Protein AF-A0A4R7G3W5-F1 (afdb_monomer)

Mean predicted aligned error: 7.58 Å

Foldseek 3Di:
DVVVVVLVVQLVVQLVVQLVVLVVVVVVVQVVVCVVPVDGDDDPVVNVVSNVVSNVVSNVVSVVVVVVVVVVVVVD

Structure (mmCIF, N/CA/C/O backbone):
data_AF-A0A4R7G3W5-F1
#
_entry.id   AF-A0A4R7G3W5-F1
#
loop_
_atom_site.group_PDB
_atom_site.id
_atom_site.type_symbol
_atom_site.label_atom_id
_atom_site.label_alt_id
_atom_site.label_comp_id
_atom_site.label_asym_id
_atom_site.label_entity_id
_atom_site.label_seq_id
_atom_site.pdbx_PDB_ins_code
_atom_site.Cartn_x
_atom_site.Cartn_y
_atom_site.Cartn_z
_atom_site.occupancy
_atom_site.B_iso_or_equiv
_atom_site.auth_seq_id
_atom_site.auth_comp_id
_atom_site.auth_asym_id
_atom_site.auth_atom_id
_atom_site.pdbx_PDB_model_num
ATOM 1 N N . MET A 1 1 ? -11.758 -3.275 23.690 1.00 58.78 1 MET A N 1
ATOM 2 C CA . MET A 1 1 ? -11.031 -4.094 22.683 1.00 58.78 1 MET A CA 1
ATOM 3 C C . MET A 1 1 ? -11.678 -4.147 21.294 1.00 58.78 1 MET A C 1
ATOM 5 O O . MET A 1 1 ? -10.934 -4.229 20.326 1.00 58.78 1 MET A O 1
ATOM 9 N N . LYS A 1 2 ? -13.015 -4.093 21.144 1.00 65.00 2 LYS A N 1
ATOM 10 C CA . LYS A 1 2 ? -13.666 -4.150 19.814 1.00 65.00 2 LYS A CA 1
ATOM 11 C C . LYS A 1 2 ? -13.293 -2.971 18.892 1.00 65.00 2 LYS A C 1
ATOM 13 O O . LYS A 1 2 ? -12.966 -3.203 17.736 1.00 65.00 2 LYS A O 1
ATOM 18 N N . HIS A 1 3 ? -13.236 -1.743 19.419 1.00 65.88 3 HIS A N 1
ATOM 19 C CA . HIS A 1 3 ? -12.873 -0.547 18.637 1.00 65.88 3 HIS A CA 1
ATOM 20 C C . HIS A 1 3 ? -11.424 -0.549 18.133 1.00 65.88 3 HIS A C 1
ATOM 22 O O . HIS A 1 3 ? -11.181 -0.153 17.002 1.00 65.88 3 HIS A O 1
ATOM 28 N N . LEU A 1 4 ? -10.475 -1.062 18.924 1.00 69.81 4 LEU A N 1
ATOM 29 C CA . LEU A 1 4 ? -9.077 -1.198 18.495 1.00 69.81 4 LEU A CA 1
ATOM 30 C C . LEU A 1 4 ? -8.928 -2.199 17.344 1.00 69.81 4 LEU A C 1
ATOM 32 O O . LEU A 1 4 ? -8.251 -1.902 16.369 1.00 69.81 4 LEU A O 1
ATOM 36 N N . LYS A 1 5 ? -9.617 -3.349 17.408 1.00 76.75 5 LYS A N 1
ATOM 37 C CA . LYS A 1 5 ? -9.633 -4.316 16.296 1.00 76.75 5 LYS A CA 1
ATOM 38 C C . LYS A 1 5 ? -10.235 -3.713 15.026 1.00 76.75 5 LYS A C 1
ATOM 40 O O . LYS A 1 5 ? -9.707 -3.930 13.941 1.00 76.75 5 LYS A O 1
ATOM 45 N N . TYR A 1 6 ? -11.312 -2.943 15.172 1.00 77.50 6 TYR A N 1
ATOM 46 C CA . TYR A 1 6 ? -11.955 -2.253 14.057 1.00 77.50 6 TYR A CA 1
ATOM 47 C C . TYR A 1 6 ? -11.038 -1.188 13.438 1.00 77.50 6 TYR A C 1
ATOM 49 O O . TYR A 1 6 ? -10.908 -1.132 12.220 1.00 77.50 6 TYR A O 1
ATOM 57 N N . PHE A 1 7 ? -10.326 -0.419 14.265 1.00 75.56 7 PHE A N 1
ATOM 58 C CA . PHE A 1 7 ? -9.349 0.566 13.808 1.00 75.56 7 PHE A CA 1
ATOM 59 C C . PHE A 1 7 ? -8.173 -0.073 13.061 1.00 75.56 7 PHE A C 1
ATOM 61 O O . PHE A 1 7 ? -7.837 0.362 11.964 1.00 75.56 7 PHE A O 1
ATOM 68 N N . SER A 1 8 ? -7.587 -1.147 13.599 1.00 77.00 8 SER A N 1
ATOM 69 C CA . SER A 1 8 ? -6.508 -1.870 12.915 1.00 77.00 8 SER A CA 1
ATOM 70 C C . SER A 1 8 ? -6.961 -2.460 11.577 1.00 77.00 8 SER A C 1
ATOM 72 O O . SER A 1 8 ? -6.211 -2.419 10.606 1.00 77.00 8 SER A O 1
ATOM 74 N N . PHE A 1 9 ? -8.192 -2.973 11.503 1.00 81.81 9 PHE A N 1
ATOM 75 C CA . PHE A 1 9 ? -8.763 -3.484 10.257 1.00 81.81 9 PHE A CA 1
ATOM 76 C C . PHE A 1 9 ? -8.991 -2.371 9.226 1.00 81.81 9 PHE A C 1
ATOM 78 O O . PHE A 1 9 ? -8.676 -2.546 8.053 1.00 81.81 9 PHE A O 1
ATOM 85 N N . LEU A 1 10 ? -9.479 -1.211 9.672 1.00 80.44 10 LEU A N 1
ATOM 86 C CA . LEU A 1 10 ? -9.644 -0.015 8.844 1.00 80.44 10 LEU A CA 1
ATOM 87 C C . LEU A 1 10 ? -8.318 0.471 8.258 1.00 80.44 10 LEU A C 1
ATOM 89 O O . LEU A 1 10 ? -8.251 0.698 7.054 1.00 80.44 10 LEU A O 1
ATOM 93 N N . ILE A 1 11 ? -7.266 0.549 9.081 1.00 81.31 11 ILE A N 1
ATOM 94 C CA . ILE A 1 11 ? -5.910 0.902 8.628 1.00 81.31 11 ILE A CA 1
ATOM 95 C C . ILE A 1 11 ? -5.442 -0.042 7.540 1.00 81.31 11 ILE A C 1
ATOM 97 O O . ILE A 1 11 ? -4.975 0.407 6.494 1.00 81.31 11 ILE A O 1
ATOM 101 N N . LEU A 1 12 ? -5.581 -1.343 7.773 1.00 82.00 12 LEU A N 1
ATOM 102 C CA . LEU A 1 12 ? -5.112 -2.344 6.831 1.00 82.00 12 LEU A CA 1
ATOM 103 C C . LEU A 1 12 ? -5.883 -2.267 5.506 1.00 82.00 12 LEU A C 1
ATOM 105 O O . LEU A 1 12 ? -5.268 -2.274 4.442 1.00 82.00 12 LEU A O 1
ATOM 109 N N . MET A 1 13 ? -7.207 -2.107 5.562 1.00 82.94 13 MET A N 1
ATOM 110 C CA . MET A 1 13 ? -8.048 -1.980 4.369 1.00 82.94 13 MET A CA 1
ATOM 111 C C . MET A 1 13 ? -7.762 -0.702 3.580 1.00 82.94 13 MET A C 1
ATOM 113 O O . MET A 1 13 ? -7.567 -0.770 2.368 1.00 82.94 13 MET A O 1
ATOM 117 N N . PHE A 1 14 ? -7.683 0.456 4.242 1.00 79.94 14 PHE A N 1
ATOM 118 C CA . PHE A 1 14 ? -7.378 1.715 3.562 1.00 79.94 14 PHE A CA 1
ATOM 119 C C . PHE A 1 14 ? -5.955 1.749 3.013 1.00 79.94 14 PHE A C 1
ATOM 121 O O . PHE A 1 14 ? -5.746 2.248 1.910 1.00 79.94 14 PHE A O 1
ATOM 128 N N . SER A 1 15 ? -4.980 1.197 3.736 1.00 79.75 15 SER A N 1
ATOM 129 C CA . SER A 1 15 ? -3.602 1.136 3.250 1.00 79.75 15 SER A CA 1
ATOM 130 C C . SER A 1 15 ? -3.478 0.246 2.014 1.00 79.75 15 SER A C 1
ATOM 132 O O . SER A 1 15 ? -2.883 0.672 1.025 1.00 79.75 15 SER A O 1
ATOM 134 N N . LEU A 1 16 ? -4.108 -0.936 2.015 1.00 83.38 16 LEU A N 1
ATOM 135 C CA . LEU A 1 16 ? -4.143 -1.811 0.840 1.00 83.38 16 LEU A CA 1
ATOM 136 C C . LEU A 1 16 ? -4.829 -1.134 -0.348 1.00 83.38 16 LEU A C 1
ATOM 138 O O . LEU A 1 16 ? -4.281 -1.133 -1.448 1.00 83.38 16 LEU A O 1
ATOM 142 N N . LEU A 1 17 ? -5.996 -0.523 -0.130 1.00 86.69 17 LEU A N 1
ATOM 143 C CA . LEU A 1 17 ? -6.738 0.163 -1.187 1.00 86.69 17 LEU A CA 1
ATOM 144 C C . LEU A 1 17 ? -5.905 1.287 -1.822 1.00 86.69 17 LEU A C 1
ATOM 146 O O . LEU A 1 17 ? -5.821 1.376 -3.046 1.00 86.69 17 LEU A O 1
ATOM 150 N N . MET A 1 18 ? -5.241 2.106 -1.001 1.00 80.88 18 MET A N 1
ATOM 151 C CA . MET A 1 18 ? -4.400 3.200 -1.491 1.00 80.88 18 MET A CA 1
ATOM 152 C C . MET A 1 18 ? -3.135 2.699 -2.187 1.00 80.88 18 MET A C 1
ATOM 154 O O . MET A 1 18 ? -2.750 3.276 -3.201 1.00 80.88 18 MET A O 1
ATOM 158 N N . MET A 1 19 ? -2.522 1.605 -1.721 1.00 79.88 19 MET A N 1
ATOM 159 C CA . MET A 1 19 ? -1.424 0.970 -2.454 1.00 79.88 19 MET A CA 1
ATOM 160 C C . MET A 1 19 ? -1.872 0.502 -3.837 1.00 79.88 19 MET A C 1
ATOM 162 O O . MET A 1 19 ? -1.222 0.847 -4.818 1.00 79.88 19 MET A O 1
ATOM 166 N N . PHE A 1 20 ? -2.987 -0.229 -3.940 1.00 85.75 20 PHE A N 1
ATOM 167 C CA . PHE A 1 20 ? -3.503 -0.690 -5.233 1.00 85.75 20 PHE A CA 1
ATOM 168 C C . PHE A 1 20 ? -3.839 0.473 -6.165 1.00 85.75 20 PHE A C 1
ATOM 170 O O . PHE A 1 20 ? -3.512 0.422 -7.349 1.00 85.75 20 PHE A O 1
ATOM 177 N N . PHE A 1 21 ? -4.445 1.536 -5.638 1.00 88.19 21 PHE A N 1
ATOM 178 C CA . PHE A 1 21 ? -4.773 2.723 -6.418 1.00 88.19 21 PHE A CA 1
ATOM 179 C C . PHE A 1 21 ? -3.521 3.436 -6.946 1.00 88.19 21 PHE A C 1
ATOM 181 O O . PHE A 1 21 ? -3.443 3.741 -8.135 1.00 88.19 21 PHE A O 1
ATOM 188 N N . LEU A 1 22 ? -2.512 3.654 -6.095 1.00 84.19 22 LEU A N 1
ATOM 189 C CA . LEU A 1 22 ? -1.245 4.278 -6.491 1.00 84.19 22 LEU A CA 1
ATOM 190 C C . LEU A 1 22 ? -0.464 3.409 -7.482 1.00 84.19 22 LEU A C 1
ATOM 192 O O . LEU A 1 22 ? 0.093 3.927 -8.448 1.00 84.19 22 LEU A O 1
ATOM 196 N N . PHE A 1 23 ? -0.457 2.091 -7.276 1.00 84.19 23 PHE A N 1
ATOM 197 C CA . PHE A 1 23 ? 0.177 1.144 -8.189 1.00 84.19 23 PHE A CA 1
ATOM 198 C C . PHE A 1 23 ? -0.526 1.135 -9.550 1.00 84.19 23 PHE A C 1
ATOM 200 O O . PHE A 1 23 ? 0.131 1.189 -10.587 1.00 84.19 23 PHE A O 1
ATOM 207 N N . GLY A 1 24 ? -1.862 1.151 -9.547 1.00 86.38 24 GLY A N 1
ATOM 208 C CA . GLY A 1 24 ? -2.683 1.271 -10.748 1.00 86.38 24 GLY A CA 1
ATOM 209 C C . GLY A 1 24 ? -2.419 2.571 -11.501 1.00 86.38 24 GLY A C 1
ATOM 210 O O . GLY A 1 24 ? -2.173 2.530 -12.701 1.00 86.38 24 GLY A O 1
ATOM 211 N N . LEU A 1 25 ? -2.384 3.715 -10.808 1.00 86.06 25 LEU A N 1
ATOM 212 C CA . LEU A 1 25 ? -2.031 5.006 -11.407 1.00 86.06 25 LEU A CA 1
ATOM 213 C C . LEU A 1 25 ? -0.632 4.988 -12.021 1.00 86.06 25 LEU A C 1
ATOM 215 O O . LEU A 1 25 ? -0.458 5.455 -13.144 1.00 86.06 25 LEU A O 1
ATOM 219 N N . ARG A 1 26 ? 0.362 4.438 -11.314 1.00 82.31 26 ARG A N 1
ATOM 220 C CA . ARG A 1 26 ? 1.735 4.360 -11.825 1.00 82.31 26 ARG A CA 1
ATOM 221 C C . ARG A 1 26 ? 1.815 3.477 -13.067 1.00 82.31 26 ARG A C 1
ATOM 223 O O . ARG A 1 26 ? 2.400 3.903 -14.056 1.00 82.31 26 ARG A O 1
ATOM 230 N N . ALA A 1 27 ? 1.173 2.310 -13.038 1.00 81.75 27 ALA A N 1
ATOM 231 C CA . ALA A 1 27 ? 1.074 1.426 -14.194 1.00 81.75 27 ALA A CA 1
ATOM 232 C C . ALA A 1 27 ? 0.372 2.123 -15.370 1.00 81.75 27 ALA A C 1
ATOM 234 O O . ALA A 1 27 ? 0.815 2.013 -16.506 1.00 81.75 27 ALA A O 1
ATOM 235 N N . PHE A 1 28 ? -0.682 2.899 -15.106 1.00 84.62 28 PHE A N 1
ATOM 236 C CA . PHE A 1 28 ? -1.394 3.654 -16.135 1.00 84.62 28 PHE A CA 1
ATOM 237 C C . PHE A 1 28 ? -0.505 4.724 -16.779 1.00 84.62 28 PHE A C 1
ATOM 239 O O . PHE A 1 28 ? -0.440 4.831 -18.003 1.00 84.62 28 PHE A O 1
ATOM 246 N N . VAL A 1 29 ? 0.225 5.486 -15.959 1.00 81.56 29 VAL A N 1
ATOM 247 C CA . VAL A 1 29 ? 1.202 6.478 -16.428 1.00 81.56 29 VAL A CA 1
ATOM 248 C C . VAL A 1 29 ? 2.293 5.805 -17.254 1.00 81.56 29 VAL A C 1
ATOM 250 O O . VAL A 1 29 ? 2.633 6.305 -18.322 1.00 81.56 29 VAL A O 1
ATOM 253 N N . GLU A 1 30 ? 2.812 4.661 -16.815 1.00 79.12 30 GLU A N 1
ATOM 254 C CA . GLU A 1 30 ? 3.814 3.923 -17.580 1.00 79.12 30 GLU A CA 1
ATOM 255 C C . GLU A 1 30 ? 3.295 3.381 -18.898 1.00 79.12 30 GLU A C 1
ATOM 257 O O . GLU A 1 30 ? 4.013 3.463 -19.884 1.00 79.12 30 GLU A O 1
ATOM 262 N N . VAL A 1 31 ? 2.063 2.880 -18.961 1.00 80.88 31 VAL A N 1
ATOM 263 C CA . VAL A 1 31 ? 1.465 2.450 -20.230 1.00 80.88 31 VAL A CA 1
ATOM 264 C C . VAL A 1 31 ? 1.382 3.634 -21.195 1.00 80.88 31 VAL A C 1
ATOM 266 O O . VAL A 1 31 ? 1.785 3.514 -22.351 1.00 80.88 31 VAL A O 1
ATOM 269 N N . ILE A 1 32 ? 0.948 4.807 -20.722 1.00 81.69 32 ILE A N 1
ATOM 270 C CA . ILE A 1 32 ? 0.906 6.031 -21.537 1.00 81.69 32 ILE A CA 1
ATOM 271 C C . ILE A 1 32 ? 2.311 6.428 -22.012 1.00 81.69 32 ILE A C 1
ATOM 273 O O . ILE A 1 32 ? 2.501 6.763 -23.183 1.00 81.69 32 ILE A O 1
ATOM 277 N N . PHE A 1 33 ? 3.306 6.388 -21.123 1.00 74.75 33 PHE A N 1
ATOM 278 C CA . PHE A 1 33 ? 4.689 6.708 -21.471 1.00 74.75 33 PHE A CA 1
ATOM 279 C C . PHE A 1 33 ? 5.311 5.669 -22.401 1.00 74.75 33 PHE A C 1
ATOM 281 O O . PHE A 1 33 ? 6.027 6.044 -23.322 1.00 74.75 33 PHE A O 1
ATOM 288 N N . TYR A 1 34 ? 4.992 4.389 -22.247 1.00 74.50 34 TYR A N 1
ATOM 289 C CA . TYR A 1 34 ? 5.457 3.323 -23.125 1.00 74.50 34 TYR A CA 1
ATOM 290 C C . TYR A 1 34 ? 5.028 3.576 -24.573 1.00 74.50 34 TYR A C 1
ATOM 292 O O . TYR A 1 34 ? 5.864 3.534 -25.471 1.00 74.50 34 TYR A O 1
ATOM 300 N N . PHE A 1 35 ? 3.774 3.976 -24.798 1.00 73.06 35 PHE A N 1
ATOM 301 C CA . PHE A 1 35 ? 3.306 4.371 -26.132 1.00 73.06 35 PHE A CA 1
ATOM 302 C C . PHE A 1 35 ? 4.023 5.604 -26.703 1.00 73.06 35 PHE A C 1
ATOM 304 O O . PHE A 1 35 ? 4.032 5.794 -27.918 1.00 73.06 35 PHE A O 1
ATOM 311 N N . LYS A 1 36 ? 4.631 6.444 -25.856 1.00 72.25 36 LYS A N 1
ATOM 312 C CA . LYS A 1 36 ? 5.288 7.693 -26.265 1.00 72.25 36 LYS A CA 1
ATOM 313 C C . LYS A 1 36 ? 6.803 7.564 -26.450 1.00 72.25 36 LYS A C 1
ATOM 315 O O . LYS A 1 36 ? 7.351 8.166 -27.367 1.00 72.25 36 LYS A O 1
ATOM 320 N N . THR A 1 37 ? 7.485 6.826 -25.579 1.00 70.81 37 THR A N 1
ATOM 321 C CA . THR A 1 37 ? 8.955 6.730 -25.521 1.00 70.81 37 THR A CA 1
ATOM 322 C C . THR A 1 37 ? 9.487 5.307 -25.687 1.00 70.81 37 THR 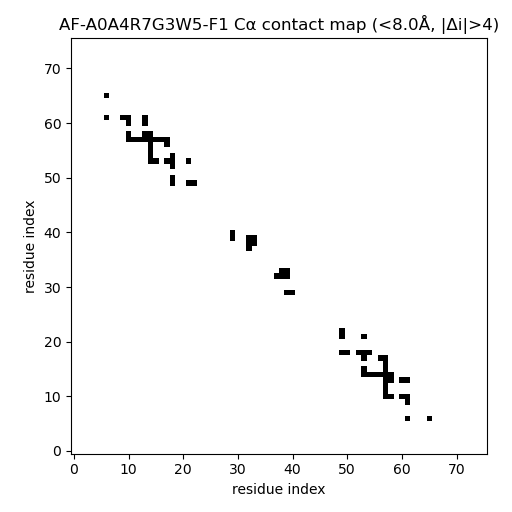A C 1
ATOM 324 O O . THR A 1 37 ? 10.701 5.120 -25.645 1.00 70.81 37 THR A O 1
ATOM 327 N N . ASN A 1 38 ? 8.612 4.309 -25.867 1.00 63.09 38 ASN A N 1
ATOM 328 C CA . ASN A 1 38 ? 8.929 2.890 -26.094 1.00 63.09 38 ASN A CA 1
ATOM 329 C C . ASN A 1 38 ? 9.900 2.267 -25.070 1.00 63.09 38 ASN A C 1
ATOM 331 O O . ASN A 1 38 ? 10.575 1.275 -25.338 1.00 63.09 38 ASN A O 1
ATOM 335 N N . THR A 1 39 ? 9.996 2.874 -23.887 1.00 62.66 39 THR A N 1
ATOM 336 C CA . THR A 1 39 ? 10.927 2.509 -22.818 1.00 62.66 39 THR A CA 1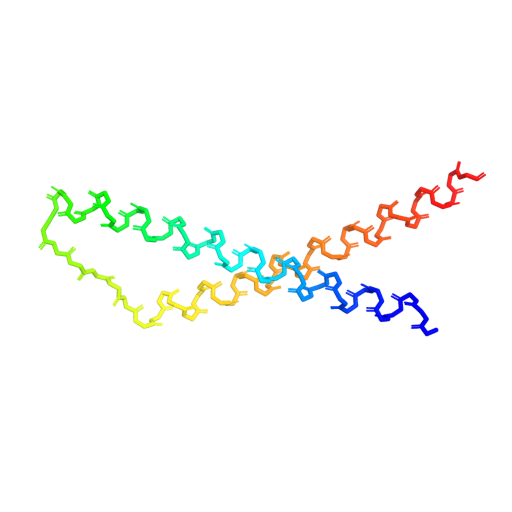
ATOM 337 C C . THR A 1 39 ? 10.149 2.354 -21.519 1.00 62.66 39 THR A C 1
ATOM 339 O O . THR A 1 39 ? 9.361 3.220 -21.146 1.00 62.66 39 THR A O 1
ATOM 342 N N . PHE A 1 40 ? 10.356 1.221 -20.849 1.00 61.47 40 PHE A N 1
ATOM 343 C CA . PHE A 1 40 ? 9.793 0.920 -19.533 1.00 61.47 40 PHE A CA 1
ATOM 344 C C . PHE A 1 40 ? 10.809 1.352 -18.472 1.00 61.47 40 PHE A C 1
ATOM 346 O O . PHE A 1 40 ? 11.981 0.980 -18.567 1.00 61.47 40 PHE A O 1
ATOM 353 N N . SER A 1 41 ? 10.403 2.148 -17.483 1.00 65.25 41 SER A N 1
ATOM 354 C CA . SER A 1 41 ? 11.326 2.688 -16.476 1.00 65.2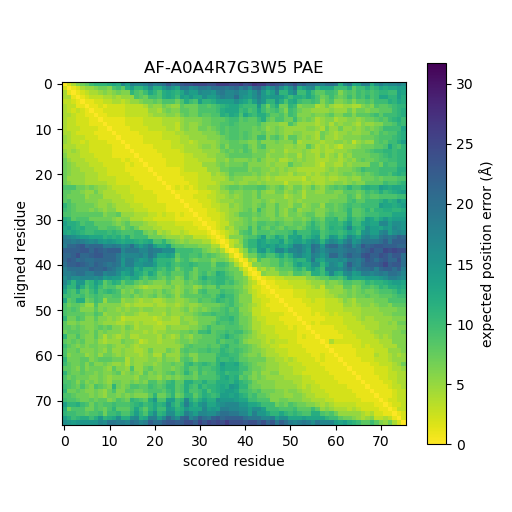5 41 SER A CA 1
ATOM 355 C C . SER A 1 41 ? 10.761 2.541 -15.066 1.00 65.25 41 SER A C 1
ATOM 357 O O . SER A 1 41 ? 10.722 3.497 -14.295 1.00 65.25 41 SER A O 1
ATOM 359 N N . ILE A 1 42 ? 10.371 1.315 -14.699 1.00 64.88 42 ILE A N 1
ATOM 360 C CA . ILE A 1 42 ? 10.113 0.976 -13.297 1.00 64.88 42 ILE A CA 1
ATOM 361 C C . ILE A 1 42 ? 11.459 0.886 -12.588 1.00 64.88 42 ILE A C 1
ATOM 363 O O . ILE A 1 42 ? 12.205 -0.083 -12.768 1.00 64.88 42 ILE A O 1
ATOM 367 N N . LYS A 1 43 ? 11.766 1.853 -11.722 1.00 75.25 43 LYS A N 1
ATOM 368 C CA . LYS A 1 43 ? 12.855 1.691 -10.759 1.00 75.25 43 LYS A CA 1
ATOM 369 C C . LYS A 1 43 ? 12.306 1.050 -9.493 1.00 75.25 43 LYS A C 1
ATOM 371 O O . LYS A 1 43 ? 11.216 1.360 -9.025 1.00 75.25 43 LYS A O 1
ATOM 376 N N . LYS A 1 44 ? 13.114 0.193 -8.862 1.00 71.69 44 LYS A N 1
ATOM 377 C CA . LYS A 1 44 ? 12.790 -0.398 -7.547 1.00 71.69 44 LYS A CA 1
ATOM 378 C C . LYS A 1 44 ? 12.483 0.667 -6.483 1.00 71.69 44 LYS A C 1
ATOM 380 O O . LYS A 1 44 ? 11.726 0.408 -5.556 1.00 71.69 44 LYS A O 1
ATOM 385 N N . GLN A 1 45 ? 13.059 1.855 -6.637 1.00 79.38 45 GLN A N 1
ATOM 386 C CA . GLN A 1 45 ? 12.865 2.997 -5.748 1.00 79.38 45 GLN A CA 1
ATOM 387 C C . GLN A 1 45 ? 11.428 3.540 -5.800 1.00 79.38 45 GLN A C 1
ATOM 389 O O . GLN A 1 45 ? 10.874 3.868 -4.756 1.00 79.38 45 GLN A O 1
ATOM 394 N N . ASP A 1 46 ? 10.786 3.505 -6.972 1.00 74.81 46 ASP A N 1
ATOM 395 C CA . ASP A 1 46 ? 9.391 3.928 -7.139 1.00 74.81 46 ASP A CA 1
ATOM 396 C C . ASP A 1 46 ? 8.427 3.009 -6.378 1.00 74.81 46 ASP A C 1
ATOM 398 O O . ASP A 1 46 ? 7.447 3.460 -5.792 1.00 74.81 46 ASP A O 1
ATOM 402 N N . VAL A 1 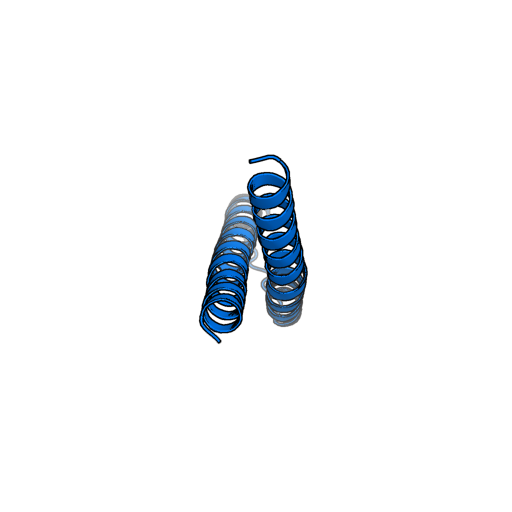47 ? 8.719 1.704 -6.338 1.00 76.38 47 VAL A N 1
ATOM 403 C CA . VAL A 1 47 ? 7.909 0.729 -5.590 1.00 76.38 47 VAL A CA 1
ATOM 404 C C . VAL A 1 47 ? 7.977 1.014 -4.088 1.00 76.38 47 VAL A C 1
ATOM 406 O O . VAL A 1 47 ? 6.956 0.967 -3.405 1.00 76.38 47 VAL A O 1
ATOM 409 N N . ILE A 1 48 ? 9.163 1.351 -3.575 1.00 81.69 48 ILE A N 1
ATOM 410 C CA . ILE A 1 48 ? 9.358 1.691 -2.159 1.00 81.69 48 ILE A CA 1
ATOM 411 C C . ILE A 1 48 ? 8.612 2.986 -1.809 1.00 81.69 48 ILE A C 1
ATOM 413 O O . ILE A 1 48 ? 7.966 3.047 -0.763 1.00 81.69 48 ILE A O 1
ATOM 417 N N . GLU A 1 49 ? 8.649 3.991 -2.687 1.00 83.00 49 GLU A N 1
ATOM 418 C CA . GLU A 1 49 ? 7.883 5.232 -2.511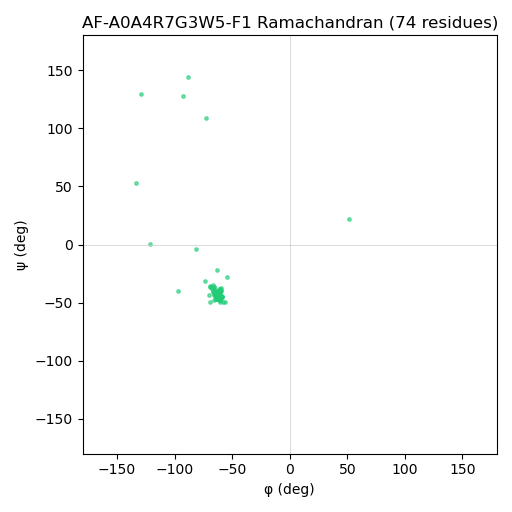 1.00 83.00 49 GLU A CA 1
ATOM 419 C C . GLU A 1 49 ? 6.370 4.995 -2.526 1.00 83.00 49 GLU A C 1
ATOM 421 O O . GLU A 1 49 ? 5.651 5.538 -1.691 1.00 83.00 49 GLU A O 1
ATOM 426 N N . ILE A 1 50 ? 5.866 4.147 -3.422 1.00 81.81 50 ILE A N 1
ATOM 427 C CA . ILE A 1 50 ? 4.433 3.825 -3.479 1.00 81.81 50 ILE A CA 1
ATOM 428 C C . ILE A 1 50 ? 3.980 3.113 -2.200 1.00 81.81 50 ILE A C 1
ATOM 430 O O . ILE A 1 50 ? 2.920 3.431 -1.658 1.00 81.81 50 ILE A O 1
ATOM 434 N N . ILE A 1 51 ? 4.787 2.179 -1.689 1.00 80.12 51 ILE A N 1
ATOM 435 C CA . ILE A 1 51 ? 4.499 1.477 -0.434 1.00 80.12 51 ILE A CA 1
ATOM 436 C C . ILE A 1 51 ? 4.496 2.461 0.742 1.00 80.12 51 ILE A C 1
ATOM 438 O O . ILE A 1 51 ? 3.575 2.429 1.562 1.00 80.12 51 ILE A O 1
ATOM 442 N N . SER A 1 52 ? 5.488 3.353 0.830 1.00 84.56 52 SER A N 1
ATOM 443 C CA . SER A 1 52 ? 5.573 4.319 1.931 1.00 84.56 52 SER A CA 1
ATOM 444 C C . SER A 1 52 ? 4.410 5.317 1.902 1.00 84.56 52 SER A C 1
ATOM 446 O O . SER A 1 52 ? 3.762 5.533 2.928 1.00 84.56 52 SER A O 1
ATOM 448 N N . LEU A 1 53 ? 4.063 5.843 0.724 1.00 84.69 53 LEU A N 1
ATOM 449 C CA . LEU A 1 53 ? 2.914 6.730 0.533 1.00 84.69 53 LEU A CA 1
ATOM 450 C C . LEU A 1 53 ? 1.590 6.025 0.840 1.00 84.69 53 LEU A C 1
ATOM 452 O O . LEU A 1 53 ? 0.741 6.591 1.528 1.00 84.69 53 LEU A O 1
ATOM 456 N N . GLY A 1 54 ? 1.422 4.775 0.400 1.00 82.81 54 GLY A N 1
ATOM 457 C CA . GLY A 1 54 ? 0.234 3.971 0.694 1.00 82.81 54 GLY A CA 1
ATOM 458 C C . GLY A 1 54 ? 0.018 3.749 2.195 1.00 82.81 54 GLY A C 1
ATOM 459 O O . GLY A 1 54 ? -1.118 3.799 2.673 1.00 82.81 54 GLY A O 1
ATOM 460 N N . PHE A 1 55 ? 1.094 3.569 2.965 1.00 82.12 55 PHE A N 1
ATOM 461 C CA . PHE A 1 55 ? 1.021 3.480 4.427 1.00 82.12 55 PHE A CA 1
ATOM 462 C C . PHE A 1 55 ? 0.652 4.812 5.083 1.00 82.12 55 PHE A C 1
ATOM 464 O O . PHE A 1 55 ? -0.267 4.849 5.903 1.00 82.12 55 PHE A O 1
ATOM 471 N N . ILE A 1 56 ? 1.328 5.904 4.713 1.00 87.06 56 ILE A N 1
ATOM 472 C CA . ILE A 1 56 ? 1.090 7.236 5.295 1.00 87.06 56 ILE A CA 1
ATOM 473 C C . ILE A 1 56 ? -0.356 7.674 5.047 1.00 87.06 56 ILE A C 1
ATOM 475 O O . ILE A 1 56 ? -1.059 8.092 5.970 1.00 87.06 56 ILE A O 1
ATOM 479 N N . ILE A 1 57 ? -0.825 7.531 3.807 1.00 84.88 57 ILE A N 1
ATOM 480 C CA . ILE A 1 57 ? -2.169 7.947 3.417 1.00 84.88 57 ILE A CA 1
ATOM 481 C C . ILE A 1 57 ? -3.224 7.021 4.040 1.00 84.88 57 ILE A C 1
ATOM 483 O O . ILE A 1 57 ? -4.212 7.505 4.591 1.00 84.88 57 ILE A O 1
ATOM 487 N N . GLY A 1 58 ? -3.004 5.701 4.032 1.00 81.94 58 GLY A N 1
ATOM 488 C CA . GLY A 1 58 ? -3.912 4.740 4.666 1.00 81.94 58 GLY A CA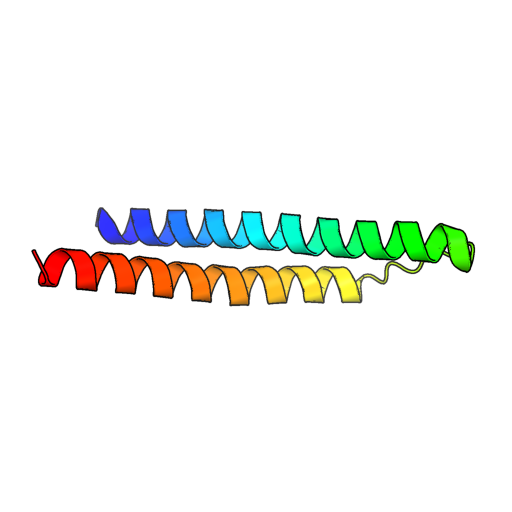 1
ATOM 489 C C . GLY A 1 58 ? -4.084 4.976 6.172 1.00 81.94 58 GLY A C 1
ATOM 490 O O . GLY A 1 58 ? -5.202 4.900 6.696 1.00 81.94 58 GLY A O 1
ATOM 491 N N . PHE A 1 59 ? -2.999 5.336 6.864 1.00 82.12 59 PHE A N 1
ATOM 492 C CA . PHE A 1 59 ? -3.043 5.729 8.271 1.00 82.12 59 PHE A CA 1
ATOM 493 C C . PHE A 1 59 ? -3.852 7.014 8.475 1.00 82.12 59 PHE A C 1
ATOM 495 O O . PHE A 1 59 ? -4.743 7.053 9.325 1.00 82.12 59 PHE A O 1
ATOM 502 N N . PHE A 1 60 ? -3.600 8.042 7.659 1.00 87.12 60 PHE A N 1
ATOM 503 C CA . PHE A 1 60 ? -4.317 9.313 7.740 1.00 87.12 60 PHE A CA 1
ATOM 504 C C . PHE A 1 60 ? -5.832 9.132 7.565 1.00 87.12 60 PHE A C 1
ATOM 506 O O . PHE A 1 60 ? -6.606 9.581 8.412 1.00 87.12 60 PHE A O 1
ATOM 513 N N . PHE A 1 61 ? -6.265 8.405 6.530 1.00 83.00 61 PHE A N 1
ATOM 514 C CA . PHE A 1 61 ? -7.688 8.131 6.301 1.00 83.00 61 PHE A CA 1
ATOM 515 C C . PHE A 1 61 ? -8.334 7.370 7.453 1.00 83.00 61 PHE A C 1
ATOM 517 O O . PHE A 1 61 ? -9.459 7.677 7.840 1.00 83.00 61 PHE A O 1
ATOM 524 N N . SER A 1 62 ? -7.622 6.422 8.050 1.00 83.19 62 SER A N 1
ATOM 525 C CA . SER A 1 62 ? -8.158 5.663 9.180 1.00 83.19 62 SER A CA 1
ATOM 526 C C . SER A 1 62 ? -8.361 6.530 10.417 1.00 83.19 62 SER A C 1
ATOM 528 O O . SER A 1 62 ? -9.393 6.419 11.080 1.00 83.19 62 SER A O 1
ATOM 530 N N . CYS A 1 63 ? -7.428 7.445 10.698 1.00 83.56 63 CYS A N 1
ATOM 531 C CA . CYS A 1 63 ? -7.591 8.450 11.747 1.00 83.56 63 CYS A CA 1
ATOM 532 C C . CYS A 1 63 ? -8.799 9.356 11.476 1.00 83.56 63 CYS A C 1
ATOM 534 O O . CYS A 1 63 ? -9.604 9.585 12.381 1.00 83.56 63 CYS A O 1
ATOM 536 N N . VAL A 1 64 ? -8.967 9.819 10.233 1.00 84.31 64 VAL A N 1
ATOM 537 C CA . VAL A 1 64 ? -10.115 10.645 9.825 1.00 84.31 64 VAL A CA 1
ATOM 538 C C . VAL A 1 64 ? -11.429 9.891 10.014 1.00 84.31 64 VAL A C 1
ATOM 540 O O . VAL A 1 64 ? -12.350 10.433 10.617 1.00 84.31 64 VAL A O 1
ATOM 543 N N . VAL A 1 65 ? -11.526 8.633 9.577 1.00 83.19 65 VAL A N 1
ATOM 544 C CA . VAL A 1 65 ? -12.746 7.828 9.751 1.00 83.19 65 VAL A CA 1
ATOM 545 C C . VAL A 1 65 ? -13.076 7.627 11.229 1.00 83.19 65 VAL A C 1
ATOM 547 O O . VAL A 1 65 ? -14.236 7.769 11.615 1.00 83.19 65 VAL A O 1
ATOM 550 N N . CYS A 1 66 ? -12.080 7.370 12.078 1.00 83.00 66 CYS A N 1
ATOM 551 C CA . CYS A 1 66 ? -12.306 7.288 13.520 1.00 83.00 66 CYS A CA 1
ATOM 552 C C . CYS A 1 66 ? -12.783 8.612 14.126 1.00 83.00 66 CYS A C 1
ATOM 554 O O . CYS A 1 66 ? -13.693 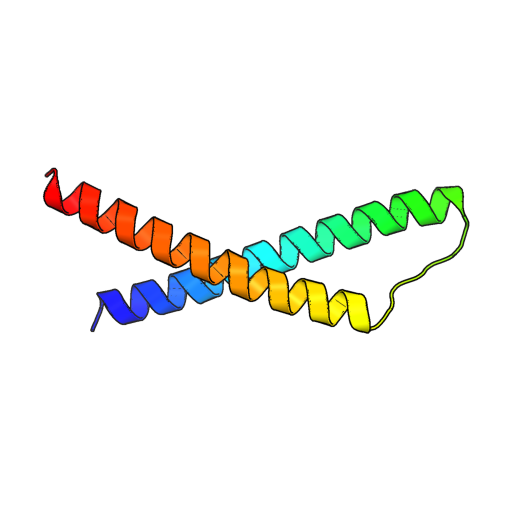8.602 14.954 1.00 83.00 66 CYS A O 1
ATOM 556 N N . LEU A 1 67 ? -12.216 9.743 13.700 1.00 84.31 67 LEU A N 1
ATOM 557 C CA . LEU A 1 67 ? -12.667 11.072 14.119 1.00 84.31 67 LEU A CA 1
ATOM 558 C C . LEU A 1 67 ? -14.113 11.338 13.697 1.00 84.31 67 LEU A C 1
ATOM 560 O O . LEU A 1 67 ? -14.918 11.776 14.516 1.00 84.31 67 LEU A O 1
ATOM 564 N N . VAL A 1 68 ? -14.462 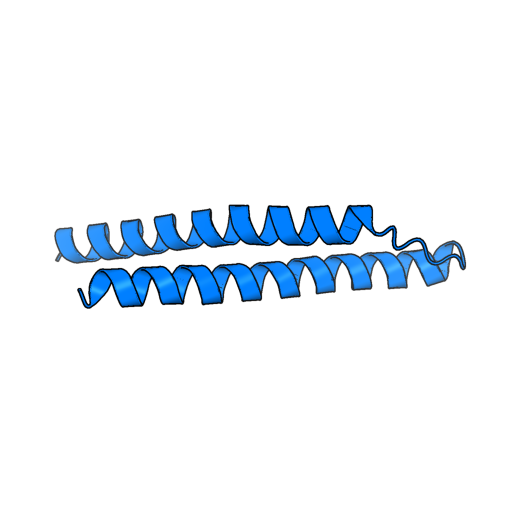11.025 12.447 1.00 83.56 68 VAL A N 1
ATOM 565 C CA . VAL A 1 68 ? -15.826 11.178 11.923 1.00 83.56 68 VAL A CA 1
ATOM 566 C C . VAL A 1 68 ? -16.808 10.317 12.714 1.00 83.56 68 VAL A C 1
ATOM 568 O O . VAL A 1 68 ? -17.844 10.824 13.141 1.00 83.56 68 VAL A O 1
ATOM 571 N N . GLN A 1 69 ? -16.475 9.050 12.979 1.00 82.12 69 GLN A N 1
ATOM 572 C CA . GLN A 1 69 ? -17.317 8.167 13.794 1.00 82.12 69 GLN A CA 1
ATOM 573 C C . GLN A 1 69 ? -17.482 8.681 15.228 1.00 82.12 69 GLN A C 1
ATOM 575 O O . GLN A 1 69 ? -18.581 8.625 15.777 1.00 82.12 69 GLN A O 1
ATOM 580 N N . TYR A 1 70 ? -16.417 9.209 15.834 1.00 82.38 70 TYR A N 1
ATOM 581 C CA . TYR A 1 70 ? -16.475 9.791 17.173 1.00 82.38 70 TYR A CA 1
ATOM 582 C C . TYR A 1 70 ? -17.376 11.034 17.220 1.00 82.38 70 TYR A C 1
ATOM 584 O O . TYR A 1 70 ? -18.233 11.138 18.096 1.00 82.38 70 TYR A O 1
ATOM 592 N N . ILE A 1 71 ? -17.234 11.950 16.255 1.00 80.81 71 ILE A N 1
ATOM 593 C CA . ILE A 1 71 ? -18.081 13.148 16.148 1.00 80.81 71 ILE A CA 1
ATOM 594 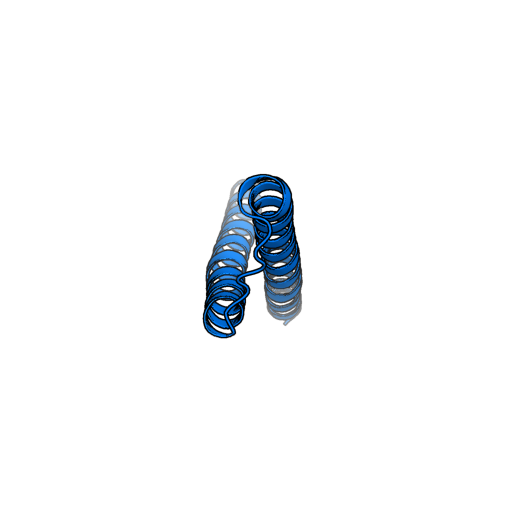C C . ILE A 1 71 ? -19.541 12.754 15.913 1.00 80.81 71 ILE A C 1
ATOM 596 O O . ILE A 1 71 ? -20.424 13.291 16.576 1.00 80.81 71 ILE A O 1
ATOM 600 N N . GLN A 1 72 ? -19.807 11.793 15.022 1.00 84.25 72 GLN A N 1
ATOM 601 C CA . GLN A 1 72 ? -21.161 11.287 14.781 1.00 84.25 72 GLN A CA 1
ATOM 602 C C . GLN A 1 72 ? -21.781 10.670 16.031 1.00 84.25 72 GLN A C 1
ATOM 604 O O . GLN A 1 72 ? -22.965 10.872 16.270 1.00 84.25 72 GLN A O 1
ATOM 609 N N . HIS A 1 73 ? -21.002 9.934 16.826 1.00 80.62 73 HIS A N 1
ATOM 610 C CA . HIS A 1 73 ? -21.492 9.369 18.078 1.00 80.62 73 HIS A CA 1
ATOM 611 C C . HIS A 1 73 ? -21.761 10.444 19.135 1.00 80.62 73 HIS A C 1
ATOM 613 O O . HIS A 1 73 ? -22.727 10.324 19.870 1.00 80.62 73 HIS A O 1
ATOM 619 N N . LYS A 1 74 ? -20.938 11.499 19.195 1.00 78.50 74 LYS A N 1
ATOM 620 C CA . LYS A 1 74 ? -21.098 12.610 20.145 1.00 78.50 74 LYS A CA 1
ATOM 621 C C . LYS A 1 74 ? -22.254 13.554 19.789 1.00 78.50 74 LYS A C 1
ATOM 623 O O . LYS A 1 74 ? -22.839 14.152 20.683 1.00 78.50 74 LYS A O 1
ATOM 628 N N . ASN A 1 75 ? -22.546 13.724 18.499 1.00 71.56 75 ASN A N 1
ATOM 629 C CA . ASN A 1 75 ? -23.664 14.541 18.012 1.00 71.56 75 ASN A CA 1
ATOM 630 C C . ASN A 1 75 ? -25.019 13.814 18.054 1.00 71.56 75 ASN A C 1
ATOM 632 O O . ASN A 1 75 ? -26.027 14.417 17.686 1.00 71.56 75 ASN A O 1
ATOM 636 N N . ARG A 1 76 ? -25.043 12.534 18.437 1.00 56.72 76 ARG A N 1
ATOM 637 C CA . ARG A 1 76 ? -26.256 11.730 18.596 1.00 56.72 76 ARG A CA 1
ATOM 638 C C . ARG A 1 76 ? -26.611 11.595 20.067 1.00 56.72 76 ARG A C 1
ATOM 640 O O . ARG A 1 76 ? -27.827 11.546 20.338 1.00 56.72 76 ARG A O 1
#

Sequence (76 aa):
MKHLKYFSFLILMFSLLMMFFLFGLRAFVEVIFYFKTNTFSIKKQDVIEIISLGFIIGFFFSCVVCLVQYIQHKNR

Secondary structure (DSSP, 8-state):
-HHHHHHHHHHHHHHHHHHHHHHHHHHHHHHHHHHHHS-----HHHHHHHHHHHHHHHHHHHHHHHHHHHHHHHT-

pLDDT: mean 78.7, std 7.19, range [56.72, 88.19]

Radius of gyration: 17.17 Å; Cα contacts (8 Å, |Δi|>4): 40; chains: 1; bounding box: 39×19×49 Å

Nearest PDB structures (foldseek):
  7e8j-assembly1_B  TM=4.052E-01  e=8.785E+00  Thermococcus celer Vu 13 = JCM 8558

Solvent-accessible surface area (backbone atoms only — not comparable to full-atom values): 4111 Å² total; per-residue (Å²): 113,70,67,60,55,50,49,54,51,42,26,53,52,40,18,52,52,40,30,53,50,52,50,50,50,50,51,52,52,46,54,57,42,28,80,73,67,76,53,88,82,88,49,76,65,56,56,53,51,44,51,53,50,13,46,55,50,10,47,51,52,34,54,49,52,52,50,53,53,50,50,55,59,72,78,103